Protein AF-A0A966BPQ8-F1 (afdb_monomer_lite)

Secondary structure (DSSP, 8-state):
----------------------------SSEE-TT-EEEEEEETTEEEEEEEETTEEEEEEEEE----SS------TT-TT---SSEEEEEEE-SSEEEEEEEETTEEEEEEEEETT---HHHHHHHHHHSPP---

pLDDT: mean 70.57, std 18.52, range [35.31, 93.5]

Sequence (136 aa):
MKMKKLCIALALIATSVIWTSDSAFATDPVHDCSNGCWIVTCSGATCTLWRCDQDGCRVETTFPNQVRGSEADGQWSGIDGGCTTDRCVVKVCGPLECSLYGLEGDRSSLLGRFENSEGHLSEIARAFMESPRRKN

Structure (mmCIF, N/CA/C/O backbone):
data_AF-A0A966BPQ8-F1
#
_entry.id   AF-A0A966BPQ8-F1
#
loop_
_atom_site.group_PDB
_atom_site.id
_atom_site.type_symbol
_atom_site.label_atom_id
_atom_site.label_alt_id
_atom_site.label_comp_id
_atom_site.label_asym_id
_atom_site.label_entity_id
_atom_site.label_seq_id
_atom_site.pdbx_PDB_ins_code
_atom_site.Cartn_x
_atom_site.Cartn_y
_atom_site.Cartn_z
_atom_site.occupancy
_atom_site.B_iso_or_equiv
_atom_site.auth_seq_id
_atom_site.auth_comp_id
_atom_site.auth_asym_id
_atom_site.auth_atom_id
_atom_site.pdbx_PDB_model_num
ATOM 1 N N . MET A 1 1 ? 29.391 57.977 50.026 1.00 38.34 1 MET A N 1
ATOM 2 C CA . MET A 1 1 ? 29.894 58.687 48.828 1.00 38.34 1 MET A CA 1
ATOM 3 C C . MET A 1 1 ? 29.534 57.890 47.575 1.00 38.34 1 MET A C 1
ATOM 5 O O . MET A 1 1 ? 29.874 56.723 47.507 1.0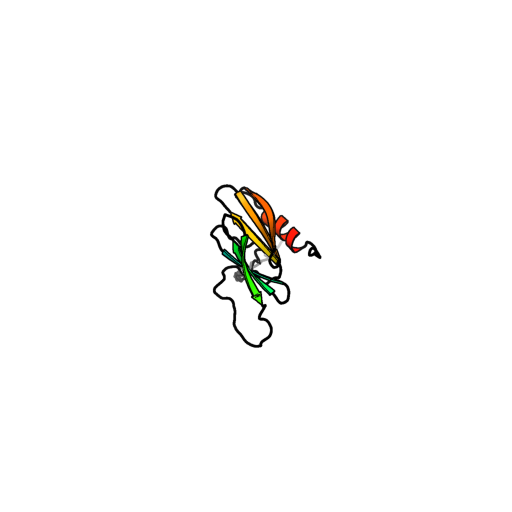0 38.34 1 MET A O 1
ATOM 9 N N . LYS A 1 2 ? 28.852 58.564 46.634 1.00 39.53 2 LYS A N 1
ATOM 10 C CA . LYS A 1 2 ? 28.743 58.363 45.169 1.00 39.53 2 LYS A CA 1
ATOM 11 C C . LYS A 1 2 ? 28.218 57.029 44.595 1.00 39.53 2 LYS A C 1
ATOM 13 O O . LYS A 1 2 ? 28.953 56.077 44.370 1.00 39.53 2 LYS A O 1
ATOM 18 N N . MET A 1 3 ? 26.937 57.101 44.215 1.00 44.97 3 MET A N 1
ATOM 19 C CA . MET A 1 3 ? 26.233 56.306 43.200 1.00 44.97 3 MET A CA 1
ATOM 20 C C . MET A 1 3 ? 27.009 56.221 41.876 1.00 44.97 3 MET A C 1
ATOM 22 O O . MET A 1 3 ? 27.550 57.227 41.412 1.00 44.97 3 MET A O 1
ATOM 26 N N . LYS A 1 4 ? 26.930 55.075 41.192 1.00 45.41 4 LYS A N 1
ATOM 27 C CA . LYS A 1 4 ? 27.070 55.006 39.732 1.00 45.41 4 LYS A CA 1
ATOM 28 C C . LYS A 1 4 ? 25.874 54.250 39.160 1.00 45.41 4 LYS A C 1
ATOM 30 O O . LYS A 1 4 ? 25.719 53.054 39.369 1.00 45.41 4 LYS A O 1
ATOM 35 N N . LYS A 1 5 ? 25.006 55.014 38.495 1.00 51.19 5 LYS A N 1
ATOM 36 C CA . LYS A 1 5 ? 23.881 54.548 37.684 1.00 51.19 5 LYS A CA 1
ATOM 37 C C . LYS A 1 5 ? 24.453 53.822 36.465 1.00 51.19 5 LYS A C 1
ATOM 39 O O . LYS A 1 5 ? 25.208 54.436 35.716 1.00 51.19 5 LYS A O 1
ATOM 44 N N . LEU A 1 6 ? 24.096 52.556 36.269 1.00 50.69 6 LEU A N 1
ATOM 45 C CA . LEU A 1 6 ? 24.305 51.863 35.001 1.00 50.69 6 LEU A CA 1
ATOM 46 C C . LEU A 1 6 ? 22.938 51.751 34.317 1.00 50.69 6 LEU A C 1
ATOM 48 O O . LEU A 1 6 ? 22.089 50.965 34.729 1.00 50.69 6 LEU A O 1
ATOM 52 N N . CYS A 1 7 ? 22.705 52.603 33.320 1.00 52.66 7 CYS A N 1
ATOM 53 C CA . CYS A 1 7 ? 21.554 52.508 32.432 1.00 52.66 7 CYS A CA 1
ATOM 54 C C . CYS A 1 7 ? 21.834 51.394 31.421 1.00 52.66 7 CYS A C 1
ATOM 56 O O . CYS A 1 7 ? 22.602 51.600 30.484 1.00 52.66 7 CYS A O 1
ATOM 58 N N . ILE A 1 8 ? 21.240 50.218 31.612 1.00 56.00 8 ILE A N 1
ATOM 59 C CA . ILE A 1 8 ? 21.232 49.175 30.585 1.00 56.00 8 ILE A CA 1
ATOM 60 C C . ILE A 1 8 ? 19.980 49.410 29.745 1.00 56.00 8 ILE A C 1
ATOM 62 O O . ILE A 1 8 ? 18.862 49.117 30.162 1.00 56.00 8 ILE A O 1
ATOM 66 N N . ALA A 1 9 ? 20.184 50.021 28.580 1.00 53.62 9 ALA A N 1
ATOM 67 C CA . ALA A 1 9 ? 19.177 50.121 27.540 1.00 53.62 9 ALA A CA 1
ATOM 68 C C . ALA A 1 9 ? 18.877 48.705 27.026 1.00 53.62 9 ALA A C 1
ATOM 70 O O . ALA A 1 9 ? 19.697 48.106 26.331 1.00 53.62 9 ALA A O 1
ATOM 71 N N . LEU A 1 10 ? 17.716 48.158 27.394 1.00 48.25 10 LEU A N 1
ATOM 72 C CA . LEU A 1 10 ? 17.170 46.972 26.743 1.00 48.25 10 LEU A CA 1
ATOM 73 C C . LEU A 1 10 ? 16.737 47.380 25.330 1.00 48.25 10 LEU A C 1
ATOM 75 O O . LEU A 1 10 ? 15.665 47.949 25.127 1.00 48.25 10 LEU A O 1
ATOM 79 N N . ALA A 1 11 ? 17.601 47.119 24.353 1.00 56.81 11 ALA A N 1
ATOM 80 C CA . ALA A 1 11 ? 17.224 47.122 22.953 1.00 56.81 11 ALA A CA 1
ATOM 81 C C . ALA A 1 11 ? 16.239 45.964 22.728 1.00 56.81 11 ALA A C 1
ATOM 83 O O . ALA A 1 11 ? 16.615 44.794 22.780 1.00 56.81 11 ALA A O 1
ATOM 84 N N . LEU A 1 12 ? 14.965 46.303 22.524 1.00 50.34 12 LEU A N 1
ATOM 85 C CA . LEU A 1 12 ? 13.935 45.401 22.017 1.00 50.34 12 LEU A CA 1
ATOM 86 C C . LEU A 1 12 ? 14.330 44.975 20.598 1.00 50.34 12 LEU A C 1
ATOM 88 O O . LEU A 1 12 ? 14.024 45.653 19.620 1.00 50.34 12 LEU A O 1
ATOM 92 N N . ILE A 1 13 ? 15.050 43.861 20.494 1.00 59.25 13 ILE A N 1
ATOM 93 C CA . ILE A 1 13 ? 15.275 43.175 19.226 1.00 59.25 13 ILE A CA 1
ATOM 94 C C . ILE A 1 13 ? 13.950 42.495 18.879 1.00 59.25 13 ILE A C 1
ATOM 96 O O . ILE A 1 13 ? 13.627 41.425 19.390 1.00 59.25 13 ILE A O 1
ATOM 100 N N . ALA A 1 14 ? 13.156 43.154 18.038 1.00 58.72 14 ALA A N 1
ATOM 101 C CA . ALA A 1 14 ? 12.015 42.545 17.379 1.00 58.72 14 ALA A CA 1
ATOM 102 C C . ALA A 1 14 ? 12.543 41.530 16.355 1.00 58.72 14 ALA A C 1
ATOM 104 O O . ALA A 1 14 ? 12.738 41.846 15.184 1.00 58.72 14 ALA A O 1
ATOM 105 N N . THR A 1 15 ? 12.824 40.306 16.801 1.00 57.38 15 THR A N 1
ATOM 106 C CA . THR A 1 15 ? 12.988 39.169 15.898 1.00 57.38 15 THR A CA 1
ATOM 107 C C . THR A 1 15 ? 11.619 38.847 15.325 1.00 57.38 15 THR A C 1
ATOM 109 O O . THR A 1 15 ? 10.815 38.149 15.941 1.00 57.38 15 THR A O 1
ATOM 112 N N . SER A 1 16 ? 11.339 39.398 14.149 1.00 52.22 16 SER A N 1
ATOM 113 C CA . SER A 1 16 ? 10.321 38.886 13.247 1.00 52.22 16 SER A CA 1
ATOM 114 C C . SER A 1 16 ? 10.645 37.421 12.978 1.00 52.22 16 SER A C 1
ATOM 116 O O . SER A 1 16 ? 11.574 37.109 12.232 1.00 52.22 16 SER A O 1
ATOM 118 N N . VAL A 1 17 ? 9.916 36.532 13.649 1.00 54.22 17 VAL A N 1
ATOM 119 C CA . VAL A 1 17 ? 9.878 35.108 13.339 1.00 54.22 17 VAL A CA 1
ATOM 120 C C . VAL A 1 17 ? 9.331 35.022 11.921 1.00 54.22 17 VAL A C 1
ATOM 122 O O . VAL A 1 17 ? 8.133 35.162 11.692 1.00 54.22 17 VAL A O 1
ATOM 125 N N . ILE A 1 18 ? 10.231 34.899 10.950 1.00 55.72 18 ILE A N 1
ATOM 126 C CA . ILE A 1 18 ? 9.875 34.492 9.601 1.00 55.72 18 ILE A CA 1
ATOM 127 C C . ILE A 1 18 ? 9.430 33.049 9.782 1.00 55.72 18 ILE A C 1
ATOM 129 O O . ILE A 1 18 ? 10.255 32.168 10.007 1.00 55.72 18 ILE A O 1
ATOM 133 N N . TRP A 1 19 ? 8.117 32.825 9.777 1.00 45.53 19 TRP A N 1
ATOM 134 C CA . TRP A 1 19 ? 7.562 31.496 9.583 1.00 45.53 19 TRP A CA 1
ATOM 135 C C . TRP A 1 19 ? 7.942 31.117 8.157 1.00 45.53 19 TRP A C 1
ATOM 137 O O . TRP A 1 19 ? 7.203 31.373 7.208 1.00 45.53 19 TRP A O 1
ATOM 147 N N . THR A 1 20 ? 9.148 30.574 7.988 1.00 43.97 20 THR A N 1
ATOM 148 C CA . THR A 1 20 ? 9.423 29.706 6.859 1.00 43.97 20 THR A CA 1
ATOM 149 C C . THR A 1 20 ? 8.401 28.603 7.012 1.00 43.97 20 THR A C 1
ATOM 151 O O . THR A 1 20 ? 8.471 27.792 7.933 1.00 43.97 20 THR A O 1
ATOM 154 N N . SER A 1 21 ? 7.365 28.661 6.179 1.00 38.81 21 SER A N 1
ATOM 155 C CA . SER A 1 21 ? 6.558 27.491 5.908 1.00 38.81 21 SER A CA 1
ATOM 156 C C . SER A 1 21 ? 7.549 26.516 5.303 1.00 38.81 21 SER A C 1
ATOM 158 O O . SER A 1 21 ? 7.832 26.575 4.110 1.00 38.81 21 SER A O 1
ATOM 160 N N . ASP A 1 22 ? 8.180 25.720 6.165 1.00 35.81 22 ASP A N 1
ATOM 161 C CA . ASP A 1 22 ? 8.733 24.449 5.773 1.00 35.81 22 ASP A CA 1
ATOM 162 C C . ASP A 1 22 ? 7.557 23.768 5.087 1.00 35.81 22 ASP A C 1
ATOM 164 O O . ASP A 1 22 ? 6.661 23.206 5.717 1.00 35.81 22 ASP A O 1
ATOM 168 N N . SER A 1 23 ? 7.545 23.837 3.761 1.00 43.66 23 SER A N 1
ATOM 169 C CA . SER A 1 23 ? 7.083 22.743 2.937 1.00 43.66 23 SER A CA 1
ATOM 170 C C . SER A 1 23 ? 8.001 21.561 3.247 1.00 43.66 23 SER A C 1
ATOM 172 O O . SER A 1 23 ? 8.788 21.114 2.415 1.00 43.66 23 SER A O 1
ATOM 174 N N . ALA A 1 24 ? 7.930 21.096 4.495 1.00 35.31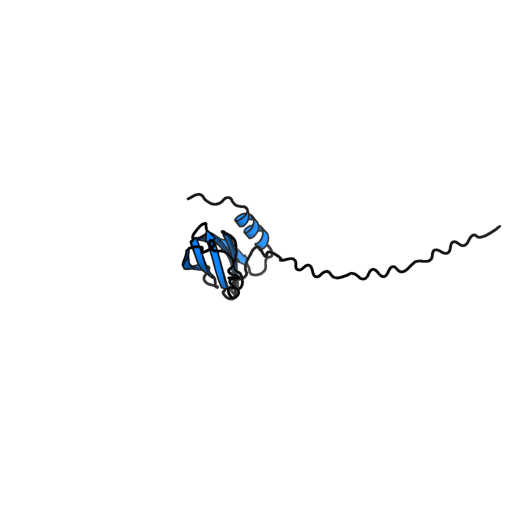 24 ALA A N 1
ATOM 175 C CA . ALA A 1 24 ? 8.235 19.753 4.865 1.00 35.31 24 ALA A CA 1
ATOM 176 C C . ALA A 1 24 ? 7.251 18.962 4.023 1.00 35.31 24 ALA A C 1
ATOM 178 O O . ALA A 1 24 ? 6.055 18.901 4.308 1.00 35.31 24 ALA A O 1
ATOM 179 N N . PHE A 1 25 ? 7.758 18.411 2.929 1.00 37.38 25 PHE A N 1
ATOM 180 C CA . PHE A 1 25 ? 7.236 17.173 2.406 1.00 37.38 25 PHE A CA 1
ATOM 181 C C . PHE A 1 25 ? 7.319 16.192 3.577 1.00 37.38 25 PHE A C 1
ATOM 183 O O . PHE A 1 25 ? 8.323 15.507 3.776 1.00 37.38 25 PHE A O 1
ATOM 190 N N . ALA A 1 26 ? 6.293 16.218 4.432 1.00 35.69 26 ALA A N 1
ATOM 191 C CA . ALA A 1 26 ? 5.986 15.134 5.324 1.00 35.69 26 ALA A CA 1
ATOM 192 C C . ALA A 1 26 ? 5.697 13.989 4.366 1.00 35.69 26 ALA A C 1
ATOM 194 O O . ALA A 1 26 ? 4.623 13.877 3.781 1.00 35.69 26 ALA A O 1
ATOM 195 N N . THR A 1 27 ? 6.761 13.243 4.093 1.00 42.00 27 THR A N 1
ATOM 196 C CA . THR A 1 27 ? 6.731 11.909 3.529 1.00 42.00 27 THR A CA 1
ATOM 197 C C . THR A 1 27 ? 5.922 11.114 4.538 1.00 42.00 27 THR A C 1
ATOM 199 O O . THR A 1 27 ? 6.502 10.496 5.425 1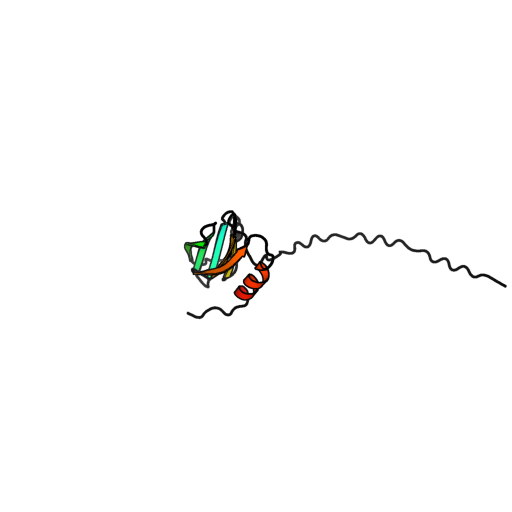.00 42.00 27 THR A O 1
ATOM 202 N N . ASP A 1 28 ? 4.596 11.251 4.526 1.00 48.69 28 ASP A N 1
ATOM 203 C CA . ASP A 1 28 ? 3.745 10.403 5.337 1.00 48.69 28 ASP A CA 1
ATOM 204 C C . ASP A 1 28 ? 4.072 8.990 4.855 1.00 48.69 28 ASP A C 1
ATOM 206 O O . ASP A 1 28 ? 3.825 8.670 3.690 1.00 48.69 28 ASP A O 1
ATOM 210 N N . PRO A 1 29 ? 4.710 8.143 5.686 1.00 63.94 29 PRO A N 1
ATOM 211 C CA . PRO A 1 29 ? 5.153 6.827 5.242 1.00 63.94 29 PRO A CA 1
ATOM 212 C C . PRO A 1 29 ? 3.962 5.920 4.916 1.00 63.94 29 PRO A C 1
ATOM 214 O O . PRO A 1 29 ? 4.159 4.819 4.416 1.00 63.94 29 PRO A O 1
ATOM 217 N N . VAL A 1 30 ? 2.743 6.370 5.228 1.00 77.56 30 VAL A N 1
ATOM 218 C CA . VAL A 1 30 ? 1.483 5.655 5.114 1.00 77.56 30 VAL A CA 1
ATOM 219 C C . VAL A 1 30 ? 0.481 6.520 4.357 1.00 77.56 30 VAL A C 1
ATOM 221 O O . VAL A 1 30 ? 0.027 7.538 4.872 1.00 77.56 30 VAL A O 1
ATOM 224 N N . HIS A 1 31 ? 0.071 6.086 3.170 1.00 84.31 31 HIS A N 1
ATOM 225 C CA . HIS A 1 31 ? -0.997 6.745 2.425 1.00 84.31 31 HIS A CA 1
ATOM 226 C C . HIS A 1 31 ? -2.366 6.388 2.999 1.00 84.31 31 HIS A C 1
ATOM 228 O O . HIS A 1 31 ? -2.699 5.213 3.129 1.00 84.31 31 HIS A O 1
ATOM 234 N N . ASP A 1 32 ? -3.175 7.391 3.333 1.00 85.31 32 ASP A N 1
ATOM 235 C CA . ASP A 1 32 ? -4.548 7.171 3.783 1.00 85.31 32 ASP A CA 1
ATOM 236 C C . ASP A 1 32 ? -5.491 6.969 2.589 1.00 85.31 32 ASP A C 1
ATOM 238 O O . ASP A 1 32 ? -5.728 7.874 1.792 1.00 85.31 32 ASP A O 1
ATOM 242 N N . CYS A 1 33 ? -6.048 5.768 2.488 1.00 88.06 33 CYS A N 1
ATOM 243 C CA . CYS A 1 33 ? -6.973 5.336 1.450 1.00 88.06 33 CYS A CA 1
ATOM 244 C C . CYS A 1 33 ? -8.334 4.931 2.024 1.00 88.06 33 CYS A C 1
ATOM 246 O O . CYS A 1 33 ? -9.065 4.151 1.413 1.00 88.06 33 CYS A O 1
ATOM 248 N N . SER A 1 34 ? -8.710 5.477 3.184 1.00 85.69 34 SER A N 1
ATOM 249 C CA . SER A 1 34 ? -10.001 5.200 3.837 1.00 85.69 34 SER A CA 1
ATOM 250 C C . SER A 1 34 ? -11.214 5.581 2.974 1.00 85.69 34 SER A C 1
ATOM 252 O O . SER A 1 34 ? -12.263 4.948 3.066 1.00 85.69 34 SER A O 1
ATOM 254 N N . ASN A 1 35 ? -11.057 6.572 2.086 1.00 84.56 35 ASN A N 1
ATOM 255 C CA . ASN A 1 35 ? -12.072 6.989 1.104 1.00 84.56 35 ASN A CA 1
ATOM 256 C C . ASN A 1 35 ? -11.886 6.349 -0.283 1.00 84.56 35 ASN A C 1
ATOM 258 O O . ASN A 1 35 ? -12.550 6.722 -1.250 1.00 84.56 35 ASN A O 1
ATOM 262 N N . GLY A 1 36 ? -10.977 5.386 -0.386 1.00 87.81 36 GLY A N 1
ATOM 263 C CA . GLY A 1 36 ? -10.551 4.804 -1.641 1.00 87.81 36 GLY A CA 1
ATOM 264 C C . GLY A 1 36 ? -9.500 5.653 -2.358 1.00 87.81 36 GLY A C 1
ATOM 265 O O . GLY A 1 36 ? -9.632 6.867 -2.478 1.00 87.81 36 GLY A O 1
ATOM 266 N N . CYS A 1 37 ? -8.461 5.012 -2.880 1.00 86.50 37 CYS A N 1
ATOM 267 C CA . CYS A 1 37 ? -7.376 5.674 -3.601 1.00 86.50 37 CYS A CA 1
ATOM 268 C C . CYS A 1 37 ? -6.833 4.772 -4.711 1.00 86.50 37 CYS A C 1
ATOM 270 O O . CYS A 1 37 ? -7.145 3.578 -4.784 1.00 86.50 37 CYS A O 1
ATOM 272 N N . TRP A 1 38 ? -5.999 5.350 -5.565 1.00 88.44 38 TRP A N 1
ATOM 273 C CA . TRP A 1 38 ? -5.226 4.611 -6.551 1.00 88.44 38 TRP A CA 1
ATOM 274 C C . TRP A 1 38 ? -3.750 4.737 -6.199 1.00 88.44 38 TRP A C 1
ATOM 276 O O . TRP A 1 38 ? -3.279 5.841 -5.953 1.00 88.44 38 TRP A O 1
ATOM 286 N N . ILE A 1 39 ? -3.026 3.621 -6.169 1.00 85.88 39 ILE A N 1
ATOM 287 C CA . ILE A 1 39 ? -1.589 3.609 -5.867 1.00 85.88 39 ILE A CA 1
ATOM 288 C C . ILE A 1 39 ? -0.858 2.941 -7.017 1.00 85.88 39 ILE A C 1
ATOM 290 O O . ILE A 1 39 ? -1.329 1.952 -7.571 1.00 85.88 39 ILE A O 1
ATOM 294 N N . VAL A 1 40 ? 0.313 3.460 -7.364 1.00 85.62 40 VAL A N 1
ATOM 295 C CA . VAL A 1 40 ? 1.221 2.801 -8.300 1.00 85.62 40 VAL A CA 1
ATOM 296 C C . VAL A 1 40 ? 2.450 2.346 -7.536 1.00 85.62 40 VAL A C 1
ATOM 298 O O . VAL A 1 40 ? 2.964 3.093 -6.717 1.00 85.62 40 VAL A O 1
ATOM 301 N N . THR A 1 41 ? 2.922 1.131 -7.798 1.00 84.56 41 THR A N 1
ATOM 302 C CA . THR A 1 41 ? 4.224 0.650 -7.310 1.00 84.56 41 THR A CA 1
ATOM 303 C C . THR A 1 41 ? 5.028 0.098 -8.474 1.00 84.56 41 THR A C 1
ATOM 305 O O . THR A 1 41 ? 4.493 -0.688 -9.256 1.00 84.56 41 THR A O 1
ATOM 308 N N . CYS A 1 42 ? 6.308 0.457 -8.590 1.00 81.81 42 CYS A N 1
ATOM 309 C CA . CYS A 1 42 ? 7.157 0.022 -9.704 1.00 81.81 42 CYS A CA 1
ATOM 310 C C . CYS A 1 42 ? 8.335 -0.836 -9.230 1.00 81.81 42 CYS A C 1
ATOM 312 O O . CYS A 1 42 ? 9.205 -0.372 -8.500 1.00 81.81 42 CYS A O 1
ATOM 314 N N . SER A 1 43 ? 8.404 -2.085 -9.694 1.00 79.75 43 SER A N 1
ATOM 315 C CA . SER A 1 43 ? 9.515 -3.005 -9.440 1.00 79.75 43 SER A CA 1
ATOM 316 C C . SER A 1 43 ? 10.285 -3.265 -10.734 1.00 79.75 43 SER A C 1
ATOM 318 O O . SER A 1 43 ? 9.852 -4.008 -11.617 1.00 79.75 43 SER A O 1
ATOM 320 N N . GLY A 1 44 ? 11.443 -2.617 -10.869 1.00 81.56 44 GLY A N 1
ATOM 321 C CA . GLY A 1 44 ? 12.273 -2.719 -12.067 1.00 81.56 44 GLY A CA 1
ATOM 322 C C . GLY A 1 44 ? 11.553 -2.188 -13.311 1.00 81.56 44 GLY A C 1
ATOM 323 O O . GLY A 1 44 ? 11.231 -1.003 -13.388 1.00 81.56 44 GLY A O 1
ATOM 324 N N . ALA A 1 45 ? 11.325 -3.065 -14.290 1.00 83.31 45 ALA A N 1
ATOM 325 C CA . ALA A 1 45 ? 10.701 -2.733 -15.571 1.00 83.31 45 ALA A CA 1
ATOM 326 C C . ALA A 1 45 ? 9.165 -2.845 -15.569 1.00 83.31 45 ALA A C 1
ATOM 328 O O . ALA A 1 45 ? 8.555 -2.633 -16.613 1.00 83.31 45 ALA A O 1
ATOM 329 N N . THR A 1 46 ? 8.539 -3.154 -14.430 1.00 84.38 46 THR A N 1
ATOM 330 C CA . THR A 1 46 ? 7.086 -3.343 -14.328 1.00 84.38 46 THR A CA 1
ATOM 331 C C . THR A 1 46 ? 6.513 -2.460 -13.229 1.00 84.38 46 THR A C 1
ATOM 333 O O . THR A 1 46 ? 7.063 -2.391 -12.132 1.00 84.38 46 THR A O 1
ATOM 336 N N . CYS A 1 47 ? 5.394 -1.808 -13.515 1.00 86.44 47 CYS A N 1
ATOM 337 C CA . CYS A 1 47 ? 4.583 -1.070 -12.559 1.00 86.44 47 CYS A CA 1
ATOM 338 C C . CYS A 1 47 ? 3.220 -1.743 -12.385 1.00 86.44 47 CYS A C 1
ATOM 340 O O . CYS A 1 47 ? 2.695 -2.359 -13.312 1.00 86.44 47 CYS A O 1
ATOM 342 N N . THR A 1 48 ? 2.646 -1.594 -11.200 1.00 88.50 48 THR A N 1
ATOM 343 C CA . THR A 1 48 ? 1.340 -2.136 -10.826 1.00 88.50 48 THR A CA 1
ATOM 344 C C . THR A 1 48 ? 0.441 -0.995 -10.394 1.00 88.50 48 THR A C 1
ATOM 346 O O . THR A 1 48 ? 0.846 -0.198 -9.549 1.00 88.50 48 THR A O 1
ATOM 349 N N . LEU A 1 49 ? -0.769 -0.933 -10.949 1.00 89.12 49 LEU A N 1
ATOM 350 C CA . LEU A 1 49 ? -1.842 -0.067 -10.477 1.00 89.12 49 LEU A CA 1
ATOM 351 C C . LEU A 1 49 ? -2.702 -0.826 -9.465 1.00 89.12 49 LEU A C 1
ATOM 353 O O . LEU A 1 49 ? -3.236 -1.898 -9.757 1.00 89.12 49 LEU A O 1
ATOM 357 N N . TRP A 1 50 ? -2.864 -0.223 -8.299 1.00 91.00 50 TRP A N 1
ATOM 358 C CA . TRP A 1 50 ? -3.653 -0.717 -7.187 1.00 91.00 50 TRP A CA 1
ATOM 359 C C . TRP A 1 50 ? -4.899 0.132 -7.002 1.00 91.00 50 TRP A C 1
ATOM 361 O O . TRP A 1 50 ? -4.826 1.362 -7.056 1.00 91.00 50 TRP A O 1
ATOM 371 N N . ARG A 1 51 ? -6.012 -0.523 -6.679 1.00 92.19 51 ARG A N 1
ATOM 372 C CA . ARG A 1 51 ? -7.163 0.116 -6.046 1.00 92.19 51 ARG A CA 1
ATOM 373 C C . ARG A 1 51 ? -7.196 -0.315 -4.589 1.00 92.19 51 ARG A C 1
ATOM 375 O O . ARG A 1 51 ? -7.293 -1.507 -4.303 1.00 92.19 51 ARG A O 1
ATOM 382 N N . CYS A 1 52 ? -7.091 0.656 -3.691 1.00 90.12 52 CYS A N 1
ATOM 383 C CA . CYS A 1 52 ? -7.271 0.441 -2.262 1.00 90.12 52 CYS A CA 1
ATOM 384 C C . CYS A 1 52 ? -8.570 1.101 -1.826 1.00 90.12 52 CYS A C 1
ATOM 386 O O . CYS A 1 52 ? -8.815 2.246 -2.195 1.00 90.12 52 CYS A O 1
ATOM 388 N N . ASP A 1 53 ? -9.387 0.389 -1.066 1.00 90.12 53 ASP A N 1
ATOM 389 C CA . ASP A 1 53 ? -10.627 0.850 -0.443 1.00 90.12 53 ASP A CA 1
ATOM 390 C C . ASP A 1 53 ? -10.882 0.024 0.828 1.00 90.12 53 ASP A C 1
ATOM 392 O O . ASP A 1 53 ? -9.994 -0.706 1.267 1.00 90.12 53 ASP A O 1
ATOM 396 N N . GLN A 1 54 ? -12.067 0.152 1.435 1.00 86.94 54 GLN A N 1
ATOM 397 C CA . GLN A 1 54 ? -12.429 -0.505 2.700 1.00 86.94 54 GLN A CA 1
ATOM 398 C C . GLN A 1 54 ? -12.306 -2.038 2.673 1.00 86.94 54 GLN A C 1
ATOM 400 O O . GLN A 1 54 ? -12.112 -2.635 3.732 1.00 86.94 54 GLN A O 1
ATOM 405 N N . ASP A 1 55 ? -12.343 -2.663 1.493 1.00 88.56 55 ASP A N 1
ATOM 406 C CA . ASP A 1 55 ? -12.190 -4.112 1.339 1.00 88.56 55 ASP A CA 1
ATOM 407 C C . ASP A 1 55 ? -10.712 -4.547 1.256 1.00 88.56 55 ASP A C 1
ATOM 409 O O . ASP A 1 55 ? -10.394 -5.738 1.308 1.00 88.56 55 ASP A O 1
ATOM 413 N N . GLY A 1 56 ? -9.787 -3.587 1.161 1.00 88.38 56 GLY A N 1
ATOM 414 C CA . GLY A 1 56 ? -8.345 -3.793 1.085 1.00 88.38 56 GLY A CA 1
ATOM 415 C C . GLY A 1 56 ? -7.736 -3.241 -0.203 1.00 88.38 56 GLY A C 1
ATOM 416 O O . GLY A 1 56 ? -8.307 -2.385 -0.873 1.00 88.38 56 GLY A O 1
ATOM 417 N N . CYS A 1 57 ? -6.541 -3.724 -0.547 1.00 91.12 57 CYS A N 1
ATOM 418 C CA . CYS A 1 57 ? -5.816 -3.316 -1.751 1.00 91.12 57 CYS A CA 1
ATOM 419 C C . CYS A 1 57 ? -5.729 -4.465 -2.757 1.00 91.12 57 CYS A C 1
ATOM 421 O O . CYS A 1 57 ? -5.164 -5.522 -2.453 1.00 91.12 57 CYS A O 1
ATOM 423 N N . ARG A 1 58 ? -6.228 -4.230 -3.973 1.00 93.50 58 ARG A N 1
ATOM 424 C CA . ARG A 1 58 ? -6.211 -5.191 -5.085 1.00 93.50 58 ARG A CA 1
ATOM 425 C C . ARG A 1 58 ? -5.491 -4.634 -6.307 1.00 93.50 58 ARG A C 1
ATOM 427 O O . ARG A 1 58 ? -5.503 -3.426 -6.549 1.00 93.50 58 ARG A O 1
ATOM 434 N N . VAL A 1 59 ? -4.883 -5.533 -7.075 1.00 93.19 59 VAL A N 1
ATOM 435 C CA . VAL A 1 59 ? -4.269 -5.204 -8.363 1.00 93.19 59 VAL A CA 1
ATOM 436 C C . VAL A 1 59 ? -5.365 -5.002 -9.398 1.00 93.19 59 VAL A C 1
ATOM 438 O O . VAL A 1 59 ? -6.236 -5.853 -9.556 1.00 93.19 59 VAL A O 1
ATOM 441 N N . GLU A 1 60 ? -5.289 -3.894 -10.120 1.00 93.31 60 GLU A N 1
ATOM 442 C CA . GLU A 1 60 ? -6.202 -3.579 -11.221 1.00 93.31 60 GLU A CA 1
ATOM 443 C C . GLU A 1 60 ? -5.525 -3.844 -12.566 1.00 93.31 60 GLU A C 1
ATOM 445 O O . GLU A 1 60 ? -6.123 -4.428 -13.466 1.00 93.31 60 GLU A O 1
ATOM 450 N N . THR A 1 61 ? -4.247 -3.475 -12.704 1.00 90.75 61 THR A N 1
ATOM 451 C CA . THR A 1 61 ? -3.451 -3.804 -13.893 1.00 90.75 61 THR A CA 1
ATOM 452 C C . THR A 1 61 ? -1.948 -3.723 -13.622 1.00 90.75 61 THR A C 1
ATOM 454 O O . THR A 1 61 ? -1.511 -3.081 -12.665 1.00 90.75 61 THR A O 1
ATOM 457 N N . THR A 1 62 ? -1.147 -4.347 -14.486 1.00 89.31 62 THR A N 1
ATOM 458 C CA . THR A 1 62 ? 0.312 -4.200 -14.536 1.00 89.31 62 THR A CA 1
ATOM 459 C C . THR A 1 62 ? 0.738 -3.700 -15.913 1.00 89.31 62 THR A C 1
ATOM 461 O O . THR A 1 62 ? 0.147 -4.043 -16.936 1.00 89.31 62 THR A O 1
ATOM 464 N N . PHE A 1 63 ? 1.756 -2.847 -15.953 1.00 87.12 63 PHE A N 1
ATOM 465 C CA . PHE A 1 63 ? 2.216 -2.201 -17.179 1.00 87.12 63 PHE A CA 1
ATOM 466 C C . PHE A 1 63 ? 3.735 -2.002 -17.166 1.00 87.12 63 PHE A C 1
ATOM 468 O O . PHE A 1 63 ? 4.339 -1.919 -16.095 1.00 87.12 63 PHE A O 1
ATOM 475 N N . PRO A 1 64 ? 4.392 -1.945 -18.339 1.00 85.12 64 PRO A N 1
ATOM 476 C CA . PRO A 1 64 ? 5.823 -1.695 -18.399 1.00 85.12 64 PRO A CA 1
ATOM 477 C C . PRO A 1 64 ? 6.154 -0.309 -17.838 1.00 85.12 64 PRO A C 1
ATOM 479 O O . PRO A 1 64 ? 5.506 0.686 -18.165 1.00 85.12 64 PRO A O 1
ATOM 482 N N . ASN A 1 65 ? 7.195 -0.248 -17.015 1.00 79.75 65 ASN A N 1
ATOM 483 C CA . ASN A 1 65 ? 7.758 0.985 -16.493 1.00 79.75 65 ASN A CA 1
ATOM 484 C C . ASN A 1 65 ? 8.399 1.761 -17.655 1.00 79.75 65 ASN A C 1
ATOM 486 O O . ASN A 1 65 ? 9.488 1.415 -18.115 1.00 79.75 65 ASN A O 1
ATOM 490 N N . GLN A 1 66 ? 7.715 2.790 -18.160 1.00 68.12 66 GLN A N 1
ATOM 491 C CA . GLN A 1 66 ? 8.154 3.553 -19.336 1.00 68.12 66 GLN A CA 1
ATOM 492 C C . GLN A 1 66 ? 9.300 4.542 -19.058 1.00 68.12 66 GLN A C 1
ATOM 494 O O . GLN A 1 66 ? 9.587 5.405 -19.885 1.00 68.12 66 GLN A O 1
ATOM 499 N N . VAL A 1 67 ? 10.016 4.421 -17.936 1.00 57.97 67 VAL A N 1
ATOM 500 C CA . VAL A 1 67 ? 11.182 5.265 -17.638 1.00 57.97 67 VAL A CA 1
ATOM 501 C C . VAL A 1 67 ? 12.378 4.830 -18.495 1.00 57.97 67 VAL A C 1
ATOM 503 O O . VAL A 1 67 ? 13.288 4.146 -18.032 1.00 57.97 67 VAL A O 1
ATOM 506 N N . ARG A 1 68 ? 12.367 5.208 -19.779 1.00 44.38 68 ARG A N 1
ATOM 507 C CA . ARG A 1 68 ? 13.558 5.341 -20.636 1.00 44.38 68 ARG A CA 1
ATOM 508 C C . ARG A 1 68 ? 13.227 6.080 -21.935 1.00 44.38 68 ARG A C 1
ATOM 510 O O . ARG A 1 68 ? 13.293 5.535 -23.030 1.00 44.38 68 ARG A O 1
ATOM 517 N N . GLY A 1 69 ? 12.899 7.356 -21.798 1.00 39.47 69 GLY A N 1
ATOM 518 C CA . GLY A 1 69 ? 12.801 8.290 -22.911 1.00 39.47 69 GLY A CA 1
ATOM 519 C C . GLY A 1 69 ? 12.696 9.697 -22.355 1.00 39.47 69 GLY A C 1
ATOM 520 O O . GLY A 1 69 ? 11.759 9.996 -21.632 1.00 39.47 69 GLY A O 1
ATOM 521 N N . SER A 1 70 ? 13.723 10.490 -22.611 1.00 47.16 70 SER A N 1
ATOM 522 C CA . SER A 1 70 ? 13.944 11.868 -22.190 1.00 47.16 70 SER A CA 1
ATOM 523 C C . SER A 1 70 ? 12.691 12.756 -22.218 1.00 47.16 70 SER A C 1
ATOM 525 O O . SER A 1 70 ? 11.897 12.668 -23.146 1.00 47.16 70 SER A O 1
ATOM 527 N N . GLU A 1 71 ? 12.581 13.657 -21.237 1.00 45.09 71 GLU A N 1
ATOM 528 C CA . GLU A 1 71 ? 11.741 14.866 -21.310 1.00 45.09 71 GLU A CA 1
ATOM 529 C C . GLU A 1 71 ? 10.243 14.630 -21.545 1.00 45.09 71 GLU A C 1
ATOM 531 O O . GLU A 1 71 ? 9.629 15.208 -22.438 1.00 45.09 71 GLU A O 1
ATOM 536 N N . ALA A 1 72 ? 9.623 13.815 -20.697 1.00 40.25 72 ALA A N 1
ATOM 537 C CA . ALA A 1 72 ? 8.193 13.931 -20.481 1.00 40.25 72 ALA A CA 1
ATOM 538 C C . ALA A 1 72 ? 7.966 14.345 -19.033 1.00 40.25 72 ALA A C 1
ATOM 540 O O . ALA A 1 72 ? 8.185 13.556 -18.112 1.00 40.25 72 ALA A O 1
ATOM 541 N N . ASP A 1 73 ? 7.458 15.563 -18.867 1.00 42.72 73 ASP A N 1
ATOM 542 C CA . ASP A 1 73 ? 6.662 16.042 -17.738 1.00 42.72 73 ASP A CA 1
ATOM 543 C C . ASP A 1 73 ? 5.388 15.186 -17.552 1.00 42.72 73 ASP A C 1
ATOM 545 O O . ASP A 1 73 ? 4.278 15.679 -17.379 1.00 42.72 73 ASP A O 1
ATOM 549 N N . GLY A 1 74 ? 5.527 13.862 -17.599 1.00 43.62 74 GLY A N 1
ATOM 550 C CA . GLY A 1 74 ? 4.524 12.888 -17.214 1.00 43.62 74 GLY A CA 1
ATOM 551 C C . GLY A 1 74 ? 4.544 12.724 -15.706 1.00 43.62 74 GLY A C 1
ATOM 552 O O . GLY A 1 74 ? 4.598 11.605 -15.199 1.00 43.62 74 GLY A O 1
ATOM 553 N N . GLN A 1 75 ? 4.526 13.845 -14.982 1.00 43.62 75 GLN A N 1
ATOM 554 C CA . GLN A 1 75 ? 3.988 13.845 -13.638 1.00 43.62 75 GLN A CA 1
ATOM 555 C C . GLN A 1 75 ? 2.614 13.180 -13.777 1.00 43.62 75 GLN A C 1
ATOM 557 O O . GLN A 1 75 ? 1.779 13.632 -14.561 1.00 43.62 75 GLN A O 1
ATOM 562 N N . TRP A 1 76 ? 2.417 12.022 -13.138 1.00 50.44 76 TRP A N 1
ATOM 563 C CA . TRP A 1 76 ? 1.107 11.376 -13.040 1.00 50.44 76 TRP A CA 1
ATOM 564 C C . TRP A 1 76 ? 0.219 12.289 -12.172 1.00 50.44 76 TRP A C 1
ATOM 566 O O . TRP A 1 76 ? -0.100 11.976 -11.032 1.00 50.44 76 TRP A O 1
ATOM 576 N N . SER A 1 77 ? -0.142 13.464 -12.698 1.00 42.78 77 SER A N 1
ATOM 577 C CA . SER A 1 77 ? -0.783 14.593 -12.007 1.00 42.78 77 SER A CA 1
ATOM 578 C C . SER A 1 77 ? -2.265 14.358 -11.707 1.00 42.78 77 SER A C 1
ATOM 580 O O . SER A 1 77 ? -3.019 15.306 -11.521 1.00 42.78 77 SER A O 1
ATOM 582 N N . GLY A 1 78 ? -2.702 13.100 -11.697 1.00 44.38 78 GLY A N 1
ATOM 583 C CA . GLY A 1 78 ? -4.085 12.707 -11.435 1.00 44.38 78 GLY A CA 1
ATOM 584 C C . GLY A 1 78 ? -4.223 11.490 -10.527 1.00 44.38 78 GLY A C 1
ATOM 585 O O . GLY A 1 78 ? -5.344 11.048 -10.294 1.00 44.38 78 GLY A O 1
ATOM 586 N N . ILE A 1 79 ? -3.113 10.935 -10.027 1.00 53.41 79 ILE A N 1
ATOM 587 C CA . ILE A 1 79 ? -3.151 9.889 -9.004 1.00 53.41 79 ILE A CA 1
ATOM 588 C C . ILE A 1 79 ? -2.736 10.517 -7.681 1.00 53.41 79 ILE A C 1
ATOM 590 O O . ILE A 1 79 ? -1.549 10.640 -7.378 1.00 53.41 79 ILE A O 1
ATOM 594 N N . ASP A 1 80 ? -3.743 10.935 -6.915 1.00 47.78 80 ASP A N 1
ATOM 595 C CA . ASP A 1 80 ? -3.575 11.343 -5.524 1.00 47.78 80 ASP A CA 1
ATOM 596 C C . ASP A 1 80 ? -2.932 10.188 -4.743 1.00 47.78 80 ASP A C 1
ATOM 598 O O . ASP A 1 80 ? -3.562 9.160 -4.496 1.00 47.78 80 ASP A O 1
ATOM 602 N N . GLY A 1 81 ? -1.658 10.350 -4.374 1.00 51.28 81 GLY A N 1
ATOM 603 C CA . GLY A 1 81 ? -0.961 9.442 -3.457 1.00 51.28 81 GLY A CA 1
ATOM 604 C C . GLY A 1 81 ? -0.025 8.412 -4.089 1.00 51.28 81 GLY A C 1
ATOM 605 O O . GLY A 1 81 ? 0.287 7.416 -3.446 1.00 51.28 81 GLY A O 1
ATOM 606 N N . GLY A 1 82 ? 0.445 8.614 -5.323 1.00 55.25 82 GLY A N 1
ATOM 607 C CA . GLY A 1 82 ? 1.409 7.698 -5.9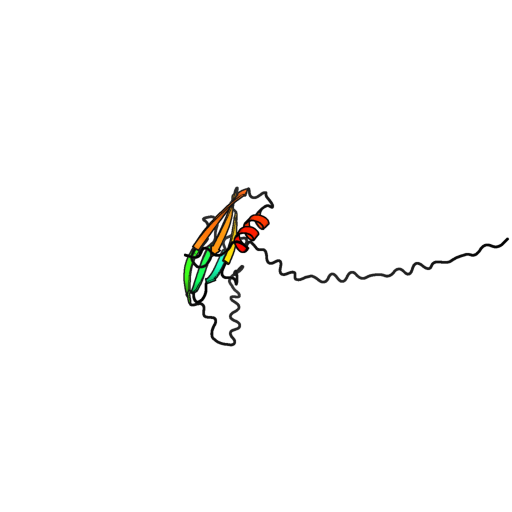38 1.00 55.25 82 GLY A CA 1
ATOM 608 C C . GLY A 1 82 ? 2.699 7.544 -5.117 1.00 55.25 82 GLY A C 1
ATOM 609 O O . GLY A 1 82 ? 3.546 8.435 -5.119 1.00 55.25 82 GLY A O 1
ATOM 610 N N . CYS A 1 83 ? 2.888 6.389 -4.473 1.00 65.56 83 CYS A N 1
ATOM 611 C CA . CYS A 1 83 ? 4.203 5.963 -4.005 1.00 65.56 83 CYS A CA 1
ATOM 612 C C . CYS A 1 83 ? 5.142 5.842 -5.207 1.00 65.56 83 CYS A C 1
ATOM 614 O O . CYS A 1 83 ? 4.983 4.977 -6.060 1.00 65.56 83 CYS A O 1
ATOM 616 N N . THR A 1 84 ? 6.147 6.705 -5.291 1.00 57.19 84 THR A N 1
ATOM 617 C CA . THR A 1 84 ? 7.128 6.679 -6.391 1.00 57.19 84 THR A CA 1
ATOM 618 C C . THR A 1 84 ? 8.171 5.567 -6.235 1.00 57.19 84 THR A C 1
ATOM 620 O O . THR A 1 84 ? 9.049 5.403 -7.082 1.00 57.19 84 THR A O 1
ATOM 623 N N . THR A 1 85 ? 8.076 4.792 -5.156 1.00 65.44 85 THR A N 1
ATOM 624 C CA . THR A 1 85 ? 8.985 3.714 -4.780 1.00 65.44 85 THR A CA 1
ATOM 625 C C . THR A 1 85 ? 8.472 2.332 -5.201 1.00 65.44 85 THR A C 1
ATOM 627 O O . THR A 1 85 ? 7.324 2.122 -5.590 1.00 65.44 85 THR A O 1
ATOM 630 N N . ASP A 1 86 ? 9.356 1.345 -5.106 1.00 77.00 86 ASP A N 1
ATOM 631 C CA . ASP A 1 86 ? 9.076 -0.084 -5.283 1.00 77.00 86 ASP A CA 1
ATOM 632 C C . ASP A 1 86 ? 8.126 -0.661 -4.228 1.00 77.00 86 ASP A C 1
ATOM 634 O O . ASP A 1 86 ? 7.540 -1.729 -4.429 1.00 77.00 86 ASP A O 1
ATOM 638 N N . ARG A 1 87 ? 7.990 0.046 -3.104 1.00 81.44 87 ARG A N 1
ATOM 639 C CA . ARG A 1 87 ? 7.181 -0.338 -1.953 1.00 81.44 87 ARG A CA 1
ATOM 640 C C . ARG A 1 87 ? 6.355 0.835 -1.460 1.00 81.44 87 ARG A C 1
ATOM 642 O O . ARG A 1 87 ? 6.810 1.972 -1.525 1.00 81.44 87 ARG A O 1
ATOM 649 N N . CYS A 1 88 ? 5.173 0.543 -0.944 1.00 85.50 88 CYS A N 1
ATOM 650 C CA . CYS A 1 88 ? 4.262 1.533 -0.393 1.00 85.50 88 CYS A CA 1
ATOM 651 C C . CYS A 1 88 ? 3.596 0.987 0.864 1.00 85.50 88 CYS A C 1
ATOM 653 O O . CYS A 1 88 ? 3.369 -0.220 0.956 1.00 85.50 88 CYS A O 1
ATOM 655 N N . VAL A 1 89 ? 3.248 1.857 1.808 1.00 88.69 89 VAL A N 1
ATOM 656 C CA . VAL A 1 89 ? 2.367 1.489 2.916 1.00 88.69 89 VAL A CA 1
ATOM 657 C C . VAL A 1 89 ? 1.087 2.296 2.797 1.00 88.69 89 VAL A C 1
ATOM 659 O O . VAL A 1 89 ? 1.114 3.500 2.560 1.00 88.69 89 VAL A O 1
ATOM 662 N N . VAL A 1 90 ? -0.041 1.615 2.939 1.00 89.56 90 VAL A N 1
ATOM 663 C CA . VAL A 1 90 ? -1.374 2.175 2.771 1.00 89.56 90 VAL A CA 1
ATOM 664 C C . VAL A 1 90 ? -2.201 1.851 3.999 1.00 89.56 90 VAL A C 1
ATOM 666 O O . VAL A 1 90 ? -2.264 0.702 4.428 1.00 89.56 90 VAL A O 1
ATOM 669 N N . LYS A 1 91 ? -2.865 2.851 4.557 1.00 89.44 91 LYS A N 1
ATOM 670 C CA . LYS A 1 91 ? -3.882 2.687 5.585 1.00 89.44 91 LYS A CA 1
ATOM 671 C C . LYS A 1 91 ? -5.257 2.736 4.943 1.00 89.44 91 LYS A C 1
ATOM 673 O O . LYS A 1 91 ? -5.545 3.619 4.148 1.00 89.44 91 LYS A O 1
ATOM 678 N N . VAL A 1 92 ? -6.128 1.838 5.362 1.00 89.38 92 VAL A N 1
ATOM 679 C CA . VAL A 1 92 ? -7.546 1.850 5.021 1.00 89.38 92 VAL A CA 1
ATOM 680 C C . VAL A 1 92 ? -8.335 1.769 6.318 1.00 89.38 92 VAL A C 1
ATOM 682 O O . VAL A 1 92 ? -8.204 0.782 7.036 1.00 89.38 92 VAL A O 1
ATOM 685 N N . CYS A 1 93 ? -9.164 2.765 6.613 1.00 86.50 93 CYS A N 1
ATOM 686 C CA . CYS A 1 93 ? -10.053 2.744 7.770 1.00 86.50 93 CYS A CA 1
ATOM 687 C C . CYS A 1 93 ? -11.506 2.480 7.381 1.00 86.50 93 CYS A C 1
ATOM 689 O O . CYS A 1 93 ? -12.072 3.156 6.522 1.00 86.50 93 CYS A O 1
ATOM 691 N N . GLY A 1 94 ? -12.113 1.513 8.066 1.00 84.75 94 GLY A N 1
ATOM 692 C CA . GLY A 1 94 ? -13.558 1.388 8.191 1.00 84.75 94 GLY A CA 1
ATOM 693 C C . GLY A 1 94 ? -14.080 2.166 9.411 1.00 84.75 94 GLY A C 1
ATOM 694 O O . GLY A 1 94 ? -13.344 2.934 10.034 1.00 84.75 94 GLY A O 1
ATOM 695 N N . PRO A 1 95 ? -15.350 1.965 9.799 1.00 82.38 95 PRO A N 1
ATOM 696 C CA . PRO A 1 95 ? -15.955 2.691 10.918 1.00 82.38 95 PRO A CA 1
ATOM 697 C C . PRO A 1 95 ? -15.383 2.313 12.295 1.00 82.38 95 PRO A C 1
ATOM 699 O O . PRO A 1 95 ? -15.464 3.116 13.219 1.00 82.38 95 PRO A O 1
ATOM 702 N N . LEU A 1 96 ? -14.833 1.103 12.445 1.00 81.81 96 LEU A N 1
ATOM 703 C CA . LEU A 1 96 ? -14.378 0.560 13.735 1.00 81.81 96 LEU A CA 1
ATOM 704 C C . LEU A 1 96 ? -12.887 0.203 13.746 1.00 81.81 96 LEU A C 1
ATOM 706 O O . LEU A 1 96 ? -12.214 0.373 14.757 1.00 81.81 96 LEU A O 1
ATOM 710 N N . GLU A 1 97 ? -12.372 -0.282 12.620 1.00 85.88 97 GLU A N 1
ATOM 711 C CA . GLU A 1 97 ? -11.016 -0.809 12.494 1.00 85.88 97 GLU A CA 1
ATOM 712 C C . GLU A 1 97 ? -10.345 -0.196 11.268 1.00 85.88 97 GLU A C 1
ATOM 714 O O . GLU A 1 97 ? -10.976 0.024 10.230 1.00 85.88 97 GLU A O 1
ATOM 719 N N . CYS A 1 98 ? -9.048 0.043 11.389 1.00 87.12 98 CYS A N 1
ATOM 720 C CA . CYS A 1 98 ? -8.177 0.369 10.285 1.00 87.12 98 CYS A CA 1
ATOM 721 C C . CYS A 1 98 ? -7.220 -0.790 10.010 1.00 87.12 98 CYS A C 1
ATOM 723 O O . CYS A 1 98 ? -6.742 -1.474 10.913 1.00 87.12 98 CYS A O 1
ATOM 725 N N . SER A 1 99 ? -6.914 -0.991 8.737 1.00 90.94 99 SER A N 1
ATOM 726 C CA . SER A 1 99 ? -5.941 -1.959 8.253 1.00 90.94 99 SER A CA 1
ATOM 727 C C . SER A 1 99 ? -4.763 -1.236 7.618 1.00 90.94 99 SER A C 1
ATOM 729 O O . SER A 1 99 ? -4.941 -0.254 6.897 1.00 90.94 99 SER A O 1
ATOM 731 N N . LEU A 1 100 ? -3.558 -1.738 7.870 1.00 91.19 100 LEU A N 1
ATOM 732 C CA . LEU A 1 100 ? -2.328 -1.269 7.248 1.00 91.19 100 LEU A CA 1
ATOM 733 C C . LEU A 1 100 ? -1.845 -2.317 6.245 1.00 91.19 100 LEU A C 1
ATOM 735 O O . LEU A 1 100 ? -1.605 -3.464 6.614 1.00 91.19 100 LEU A O 1
ATOM 739 N N . TYR A 1 101 ? -1.684 -1.927 4.989 1.00 91.12 101 TYR A N 1
ATOM 740 C CA . TYR A 1 101 ? -1.227 -2.773 3.895 1.00 91.12 101 TYR A CA 1
ATOM 741 C C . TYR A 1 101 ? 0.143 -2.318 3.408 1.00 91.12 101 TYR A C 1
ATOM 743 O O . TYR A 1 101 ? 0.373 -1.134 3.200 1.00 91.12 101 TYR A O 1
ATOM 751 N N . GLY A 1 102 ? 1.043 -3.267 3.187 1.00 90.81 102 GLY A N 1
ATOM 752 C CA . GLY A 1 102 ? 2.277 -3.071 2.444 1.00 90.81 102 GLY A CA 1
ATOM 753 C C . GLY A 1 102 ? 2.072 -3.521 1.004 1.00 90.81 102 GLY A C 1
ATOM 754 O O . GLY A 1 102 ? 1.628 -4.645 0.775 1.00 90.81 102 GLY A O 1
ATOM 755 N N . LEU A 1 103 ? 2.390 -2.659 0.047 1.00 89.44 103 LEU A N 1
ATOM 756 C CA . LEU A 1 103 ? 2.371 -2.952 -1.383 1.00 89.44 103 LEU A CA 1
ATOM 757 C C . LEU A 1 103 ? 3.813 -3.083 -1.872 1.00 89.44 103 LEU A C 1
ATOM 759 O O . LEU A 1 103 ? 4.644 -2.233 -1.560 1.00 89.44 103 LEU A O 1
ATOM 763 N N . GLU A 1 104 ? 4.122 -4.141 -2.616 1.00 87.06 104 GLU A N 1
ATOM 764 C CA . GLU A 1 104 ? 5.435 -4.384 -3.220 1.00 87.06 104 GLU A CA 1
ATOM 765 C C . GLU A 1 104 ? 5.253 -5.085 -4.570 1.00 87.06 104 GLU A C 1
ATOM 767 O O . GLU A 1 104 ? 4.874 -6.258 -4.631 1.00 87.06 104 GLU A O 1
ATOM 772 N N . GLY A 1 105 ? 5.543 -4.378 -5.665 1.00 84.00 105 GLY A N 1
ATOM 773 C CA . GLY A 1 105 ? 5.305 -4.900 -7.012 1.00 84.00 105 GLY A CA 1
ATOM 774 C C . GLY A 1 105 ? 3.823 -5.206 -7.241 1.00 84.00 105 GLY A C 1
ATOM 775 O O . GLY A 1 105 ? 3.003 -4.299 -7.258 1.00 84.00 105 GLY A O 1
ATOM 776 N N . ASP A 1 106 ? 3.470 -6.469 -7.451 1.00 84.44 106 ASP A N 1
ATOM 777 C CA . ASP A 1 106 ? 2.098 -6.972 -7.620 1.00 84.44 106 ASP A CA 1
ATOM 778 C C . ASP A 1 106 ? 1.547 -7.663 -6.362 1.00 84.44 106 ASP A C 1
ATOM 780 O O . ASP A 1 106 ? 0.490 -8.295 -6.395 1.00 84.44 106 ASP A O 1
ATOM 784 N N . ARG A 1 107 ? 2.249 -7.540 -5.230 1.00 87.19 107 ARG A N 1
ATOM 785 C CA . ARG A 1 107 ? 1.876 -8.170 -3.963 1.00 87.19 107 ARG A CA 1
ATOM 786 C C . ARG A 1 107 ? 1.389 -7.134 -2.964 1.00 87.19 107 ARG A C 1
ATOM 788 O O . ARG A 1 107 ? 2.049 -6.123 -2.734 1.00 87.19 107 ARG A O 1
ATOM 795 N N . SER A 1 108 ? 0.259 -7.429 -2.329 1.00 90.56 108 SER A N 1
ATOM 796 C CA . SER A 1 108 ? -0.199 -6.739 -1.128 1.00 90.56 108 SER A CA 1
ATOM 797 C C . SER A 1 108 ? -0.028 -7.653 0.082 1.00 90.56 108 SER A C 1
ATOM 799 O O . SER A 1 108 ? -0.074 -8.881 -0.012 1.00 90.56 108 SER A O 1
ATOM 801 N N . SER A 1 109 ? 0.250 -7.067 1.240 1.00 90.81 109 SER A N 1
ATOM 802 C CA . SER A 1 109 ? 0.410 -7.790 2.500 1.00 90.81 109 SER A CA 1
ATOM 803 C C . SER A 1 109 ? -0.222 -6.994 3.626 1.00 90.81 109 SER A C 1
ATOM 805 O O . SER A 1 109 ? 0.120 -5.832 3.822 1.00 90.81 109 SER A O 1
ATOM 807 N N . LEU A 1 110 ? -1.129 -7.614 4.380 1.00 90.88 110 LEU A N 1
ATOM 808 C CA . LEU A 1 110 ? -1.662 -7.015 5.600 1.00 90.88 110 LEU A CA 1
ATOM 809 C C . LEU A 1 110 ? -0.546 -6.975 6.653 1.00 90.88 110 LEU A C 1
ATOM 811 O O . LEU A 1 110 ? -0.047 -8.017 7.071 1.00 90.88 110 LEU A O 1
ATOM 815 N N . LEU A 1 111 ? -0.153 -5.771 7.057 1.00 89.38 111 LEU A N 1
ATOM 816 C CA . LEU A 1 111 ? 0.879 -5.528 8.067 1.00 89.38 111 LEU A CA 1
ATOM 817 C C . LEU A 1 111 ? 0.295 -5.527 9.476 1.00 89.38 111 LEU A C 1
ATOM 819 O O . LEU A 1 111 ? 0.963 -5.934 10.421 1.00 89.38 111 LEU A O 1
ATOM 823 N N . GLY A 1 112 ? -0.953 -5.083 9.614 1.00 88.38 112 GLY A N 1
ATOM 824 C CA . GLY A 1 112 ? -1.636 -5.045 10.895 1.00 88.38 112 GLY A CA 1
ATOM 825 C C . GLY A 1 112 ? -3.037 -4.467 10.796 1.00 88.38 112 GLY A C 1
ATOM 826 O O . GLY A 1 112 ? -3.417 -3.868 9.788 1.00 88.38 112 GLY A O 1
ATOM 827 N N . ARG A 1 113 ? -3.790 -4.660 11.874 1.00 90.12 113 ARG A N 1
ATOM 828 C CA . ARG A 1 113 ? -5.094 -4.053 12.124 1.00 90.12 113 ARG A CA 1
ATOM 829 C C . ARG A 1 113 ? -5.035 -3.329 13.455 1.00 90.12 113 ARG A C 1
ATOM 831 O O . ARG A 1 113 ? -4.330 -3.777 14.357 1.00 90.12 113 ARG A O 1
ATOM 838 N N . PHE A 1 114 ? -5.731 -2.213 13.552 1.00 84.75 114 PHE A N 1
ATOM 839 C CA . PHE A 1 114 ? -5.720 -1.365 14.733 1.00 84.75 114 PHE A CA 1
ATOM 840 C C . PHE A 1 114 ? -7.055 -0.641 14.850 1.00 84.75 114 PHE A C 1
ATOM 842 O O . PHE A 1 114 ? -7.739 -0.390 13.853 1.00 84.75 114 PHE A O 1
ATOM 849 N N . GLU A 1 115 ? -7.439 -0.313 16.076 1.00 80.62 115 GLU A N 1
ATOM 850 C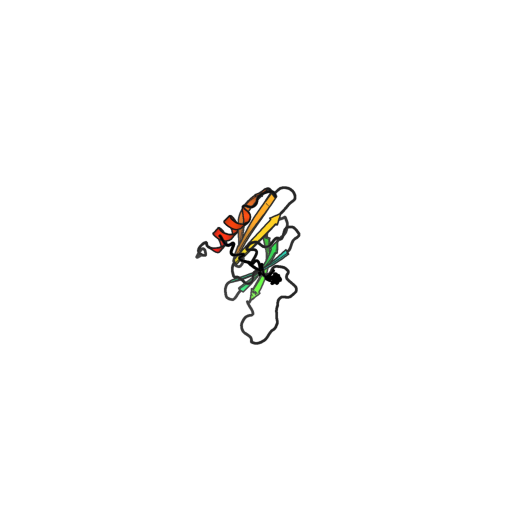 CA . GLU A 1 115 ? -8.603 0.531 16.303 1.00 80.62 115 GLU A CA 1
ATOM 851 C C . GLU A 1 115 ? -8.350 1.922 15.716 1.00 80.62 115 GLU A C 1
ATOM 853 O O . GLU A 1 115 ? -7.222 2.421 15.721 1.00 80.62 115 GLU A O 1
ATOM 858 N N . ASN A 1 116 ? -9.405 2.574 15.225 1.00 68.62 116 ASN A N 1
ATOM 859 C CA . ASN A 1 116 ? -9.340 3.918 14.637 1.00 68.62 116 ASN A CA 1
ATOM 860 C C . ASN A 1 116 ? -9.117 5.030 15.695 1.00 68.62 116 ASN A C 1
ATOM 862 O O . ASN A 1 116 ? -9.721 6.100 15.646 1.00 68.62 116 ASN A O 1
ATOM 866 N N . SER A 1 117 ? -8.304 4.739 16.706 1.00 62.91 117 SER A N 1
ATOM 867 C CA . SER A 1 117 ? -8.062 5.534 17.907 1.00 62.91 117 SER A CA 1
ATOM 868 C C . SER A 1 117 ? -6.571 5.632 18.273 1.00 62.91 117 SER A C 1
ATOM 870 O O . SER A 1 117 ? -6.225 6.490 19.084 1.00 62.91 117 SER A O 1
ATOM 872 N N . GLU A 1 118 ? -5.673 4.825 17.681 1.00 55.94 118 GLU A N 1
ATOM 873 C CA . GLU A 1 118 ? -4.266 4.735 18.116 1.00 55.94 118 GLU A CA 1
ATOM 874 C C . GLU A 1 118 ? -3.210 5.318 17.153 1.00 55.94 118 GLU A C 1
ATOM 876 O O . GLU A 1 118 ? -3.290 5.215 15.929 1.00 55.94 118 GLU A O 1
ATOM 881 N N . GLY A 1 119 ? -2.145 5.878 17.748 1.00 58.47 119 GLY A N 1
ATOM 882 C CA . GLY A 1 119 ? -0.991 6.505 17.085 1.00 58.47 119 GLY A CA 1
ATOM 883 C C . GLY A 1 119 ? 0.190 5.574 16.759 1.00 58.47 119 GLY A C 1
ATOM 884 O O . GLY A 1 119 ? 1.307 6.055 16.590 1.00 58.47 119 GLY A O 1
ATOM 885 N N . HIS A 1 120 ? -0.012 4.254 16.679 1.00 66.38 120 HIS A N 1
ATOM 886 C CA . HIS A 1 120 ? 1.065 3.256 16.483 1.00 66.38 120 HIS A CA 1
ATOM 887 C C . HIS A 1 120 ? 1.437 2.988 15.010 1.00 66.38 120 HIS A C 1
ATOM 889 O O . HIS A 1 120 ? 2.298 2.165 14.696 1.00 66.38 120 HIS A O 1
ATOM 895 N N . LEU A 1 121 ? 0.809 3.709 14.083 1.00 68.44 121 LEU A N 1
ATOM 896 C CA . LEU A 1 121 ? 0.936 3.500 12.641 1.00 68.44 121 LEU A CA 1
ATOM 897 C C . LEU A 1 121 ? 2.353 3.670 12.097 1.00 68.44 121 LEU A C 1
ATOM 899 O O . LEU A 1 121 ? 2.805 2.892 11.253 1.00 68.44 121 LEU A O 1
ATOM 903 N N . SER A 1 122 ? 3.057 4.681 12.595 1.00 67.06 122 SER A N 1
ATOM 904 C CA . SER A 1 122 ? 4.367 5.072 12.082 1.00 67.06 122 SER A CA 1
ATOM 905 C C . SER A 1 122 ? 5.442 4.021 12.369 1.00 67.06 122 SER A C 1
ATOM 907 O O . SER A 1 122 ? 6.367 3.861 11.576 1.00 67.06 122 SER A O 1
ATOM 909 N N . GLU A 1 123 ? 5.323 3.271 13.471 1.00 74.50 123 GLU A N 1
ATOM 910 C CA . GLU A 1 123 ? 6.294 2.237 13.843 1.00 74.50 123 GLU A CA 1
ATOM 911 C C . GLU A 1 123 ? 6.191 1.007 12.935 1.00 74.50 123 GLU A C 1
ATOM 913 O O . GLU A 1 123 ? 7.204 0.548 12.404 1.00 74.50 123 GLU A O 1
ATOM 918 N N . ILE A 1 124 ? 4.969 0.525 12.685 1.00 75.94 124 ILE A N 1
ATOM 919 C CA . ILE A 1 124 ? 4.716 -0.629 11.809 1.00 75.94 124 ILE A CA 1
ATOM 920 C C . ILE A 1 124 ? 5.107 -0.299 10.365 1.00 75.94 124 ILE A C 1
ATOM 922 O O . ILE A 1 124 ? 5.769 -1.096 9.695 1.00 75.94 124 ILE A O 1
ATOM 926 N N . ALA A 1 125 ? 4.742 0.895 9.891 1.00 73.00 125 ALA A N 1
ATOM 927 C CA . ALA A 1 125 ? 5.097 1.356 8.554 1.00 73.00 125 ALA A CA 1
ATOM 928 C C . ALA A 1 125 ? 6.617 1.434 8.366 1.00 73.00 125 ALA A C 1
ATOM 930 O O . ALA A 1 125 ? 7.152 0.911 7.387 1.00 73.00 125 ALA A O 1
ATOM 931 N N . ARG A 1 126 ? 7.325 2.015 9.341 1.00 77.69 126 ARG A N 1
ATOM 932 C CA . ARG A 1 126 ? 8.788 2.100 9.328 1.00 77.69 126 ARG A CA 1
ATOM 933 C C . ARG A 1 126 ? 9.437 0.716 9.311 1.00 77.69 126 ARG A C 1
ATOM 935 O O . ARG A 1 126 ? 10.298 0.471 8.471 1.00 77.69 126 ARG A O 1
ATOM 942 N N . ALA A 1 127 ? 8.978 -0.207 10.159 1.00 79.38 127 ALA A N 1
ATOM 943 C CA . ALA A 1 127 ? 9.499 -1.573 10.204 1.00 79.38 127 ALA A CA 1
ATOM 944 C C . ALA A 1 127 ? 9.334 -2.311 8.863 1.00 79.38 127 ALA A C 1
ATOM 946 O O . ALA A 1 127 ? 10.234 -3.036 8.437 1.00 79.38 127 ALA A O 1
ATOM 947 N N . PHE A 1 128 ? 8.212 -2.108 8.164 1.00 78.94 128 PHE A N 1
ATOM 948 C CA . PHE A 1 128 ? 8.027 -2.666 6.826 1.00 78.94 128 PHE A CA 1
ATOM 949 C C . PHE A 1 128 ? 9.025 -2.075 5.828 1.00 78.94 128 PHE A C 1
ATOM 951 O O . PHE A 1 128 ? 9.692 -2.839 5.127 1.00 78.94 128 PHE A O 1
ATOM 958 N N . MET A 1 129 ? 9.158 -0.747 5.782 1.00 77.12 129 MET A N 1
ATOM 959 C CA . MET A 1 129 ? 10.042 -0.056 4.836 1.00 77.12 129 MET A CA 1
ATOM 960 C C . MET A 1 129 ? 11.527 -0.382 5.058 1.00 77.12 129 MET A C 1
ATOM 962 O O . MET A 1 129 ? 12.277 -0.483 4.090 1.00 77.12 129 MET A O 1
ATOM 966 N N . GLU A 1 130 ? 11.944 -0.616 6.305 1.00 82.50 130 GLU A N 1
ATOM 967 C CA . GLU A 1 130 ? 13.317 -1.002 6.669 1.00 82.50 130 GLU A CA 1
ATOM 968 C C . GLU A 1 130 ? 13.600 -2.509 6.484 1.00 82.50 130 GLU A C 1
ATOM 970 O O . GLU A 1 130 ? 14.759 -2.928 6.443 1.00 82.50 130 GLU A O 1
ATOM 975 N N . SER A 1 131 ? 12.563 -3.346 6.351 1.00 78.00 131 SER A N 1
ATOM 976 C CA . SER A 1 131 ? 12.728 -4.798 6.225 1.00 78.00 131 SER A CA 1
ATOM 977 C C . SER A 1 131 ? 13.386 -5.181 4.890 1.00 78.00 131 SER A C 1
ATOM 979 O O . SER A 1 131 ? 12.938 -4.706 3.837 1.00 78.00 131 SER A O 1
ATOM 981 N N . PRO A 1 132 ? 14.400 -6.073 4.884 1.00 76.00 132 PRO A N 1
ATOM 982 C CA . PRO A 1 132 ? 15.008 -6.571 3.655 1.00 76.00 132 PRO A CA 1
ATOM 983 C C . PRO A 1 132 ? 13.959 -7.183 2.724 1.00 76.00 132 PRO A C 1
ATOM 985 O O . PRO A 1 132 ? 13.111 -7.961 3.166 1.00 76.00 132 PRO A O 1
ATOM 988 N N . ARG A 1 133 ? 14.043 -6.879 1.420 1.00 67.44 133 ARG A N 1
ATOM 989 C CA . ARG A 1 133 ? 13.140 -7.475 0.424 1.00 67.44 133 ARG A CA 1
ATOM 990 C C . ARG A 1 133 ? 13.190 -8.998 0.525 1.00 67.44 133 ARG A C 1
ATOM 992 O O . ARG A 1 133 ? 14.275 -9.590 0.536 1.00 67.44 133 ARG A O 1
ATOM 999 N N . ARG A 1 134 ? 12.020 -9.642 0.550 1.00 65.75 134 ARG A N 1
ATOM 1000 C CA . ARG A 1 134 ? 11.951 -11.103 0.458 1.00 65.75 134 ARG A CA 1
ATOM 1001 C C . ARG A 1 134 ? 12.419 -11.508 -0.937 1.00 65.75 134 ARG A C 1
ATOM 1003 O O . ARG A 1 134 ? 11.714 -11.279 -1.917 1.00 65.75 134 ARG A O 1
ATOM 1010 N N . LYS A 1 135 ? 13.624 -12.080 -1.017 1.00 51.44 135 LYS A N 1
ATOM 1011 C CA . LYS A 1 135 ? 14.116 -12.753 -2.222 1.00 51.44 135 LYS A CA 1
ATOM 1012 C C . LYS A 1 135 ? 13.206 -13.960 -2.461 1.00 51.44 135 LYS A C 1
ATOM 1014 O O . LYS A 1 135 ? 13.231 -14.887 -1.655 1.00 51.44 135 LYS A O 1
ATOM 1019 N N . ASN A 1 136 ? 12.368 -13.881 -3.492 1.00 48.81 136 ASN A N 1
ATOM 1020 C CA . ASN A 1 136 ? 11.704 -15.051 -4.065 1.00 48.81 136 ASN A CA 1
ATOM 1021 C C . ASN A 1 136 ? 12.695 -15.802 -4.951 1.00 48.81 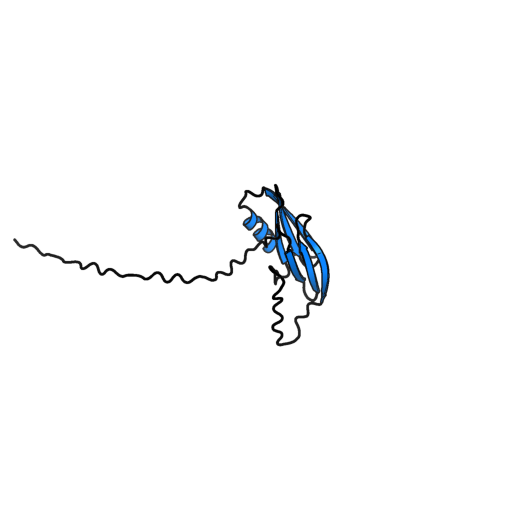136 ASN A C 1
ATOM 1023 O O . ASN A 1 136 ? 13.485 -15.110 -5.636 1.00 48.81 136 ASN A O 1
#

Radius of gyration: 24.3 Å; chains: 1; bounding box: 46×74×72 Å

Foldseek 3Di:
DDDDDDDDPPDPPPPPPPPPPPPPPPPVLEAEQQVKFWEWADDPQKIFIWIQYQVGIATPDMDTPPPDDPDDPPPVVPGPPYPPYQKGWYWHDDPFKIWIWIDGGRDIDTQDMDGPPDDCVVVSSVCVVPDPDPDD